Protein AF-A0A7W1EG80-F1 (afdb_monomer_lite)

pLDDT: mean 93.35, std 6.15, range [56.31, 97.62]

Sequence (89 aa):
EKHIHSKGFPKNGTNNFLWNVQLTWPLKEKYLIEEVAEDYSYTVVGHPQKKFLYFMCREKSMKEELYQSLVKNYNNKGYDMKQMIKVPQ

Structure (mmCIF, N/CA/C/O backbone):
data_AF-A0A7W1EG80-F1
#
_entry.id   AF-A0A7W1EG80-F1
#
loop_
_atom_site.group_PDB
_atom_site.id
_atom_site.type_symbol
_atom_site.label_atom_id
_atom_site.label_alt_id
_atom_site.label_comp_id
_atom_site.label_asym_id
_atom_site.label_entity_id
_atom_site.label_seq_id
_atom_site.pdbx_PDB_ins_code
_atom_site.Cartn_x
_atom_site.Cartn_y
_atom_site.Cartn_z
_atom_site.occupancy
_atom_site.B_iso_or_equiv
_atom_site.auth_seq_id
_atom_site.auth_comp_id
_atom_site.auth_asym_id
_atom_site.auth_atom_id
_atom_site.pdbx_PDB_model_num
ATOM 1 N N . GLU A 1 1 ? 10.161 0.164 22.263 1.00 56.31 1 GLU A N 1
ATOM 2 C CA . GLU A 1 1 ? 9.839 0.156 20.820 1.00 56.31 1 GLU A CA 1
ATOM 3 C C . GLU A 1 1 ? 10.276 -1.159 20.192 1.00 56.31 1 GLU A C 1
ATOM 5 O O . GLU A 1 1 ? 11.311 -1.690 20.578 1.00 56.31 1 GLU A O 1
ATOM 10 N N . LYS A 1 2 ? 9.488 -1.715 19.264 1.00 65.44 2 LYS A N 1
ATOM 11 C CA . LYS A 1 2 ? 9.934 -2.825 18.410 1.00 65.44 2 LYS A CA 1
ATOM 12 C C . LYS A 1 2 ? 10.424 -2.217 17.099 1.00 65.44 2 LYS A C 1
ATOM 14 O O . LYS A 1 2 ? 9.626 -1.633 16.375 1.00 65.44 2 LYS A O 1
ATOM 19 N N . HIS A 1 3 ? 11.711 -2.352 16.799 1.00 76.44 3 HIS A N 1
ATOM 20 C CA . HIS A 1 3 ? 12.272 -1.901 15.527 1.00 76.44 3 HIS A CA 1
ATOM 21 C C . HIS A 1 3 ? 12.277 -3.061 14.534 1.00 76.44 3 HIS A C 1
ATOM 23 O O . HIS A 1 3 ? 12.842 -4.119 14.812 1.00 76.44 3 HIS A O 1
ATOM 29 N N . ILE A 1 4 ? 11.654 -2.861 13.373 1.00 82.31 4 ILE A N 1
ATOM 30 C CA . ILE A 1 4 ? 11.732 -3.791 12.244 1.00 82.31 4 ILE A CA 1
ATOM 31 C C . ILE A 1 4 ? 12.640 -3.151 11.200 1.00 82.31 4 ILE A C 1
ATOM 33 O O . ILE A 1 4 ? 12.297 -2.127 10.614 1.00 82.31 4 ILE A O 1
ATOM 37 N N . HIS A 1 5 ? 13.800 -3.757 10.963 1.00 87.50 5 HIS A N 1
ATOM 38 C CA . HIS A 1 5 ? 14.676 -3.349 9.872 1.00 87.50 5 HIS A CA 1
ATOM 39 C C . HIS A 1 5 ? 14.220 -4.026 8.583 1.00 87.50 5 HIS A C 1
ATOM 41 O O . HIS A 1 5 ? 14.028 -5.239 8.541 1.00 87.50 5 HIS A O 1
ATOM 47 N N . SER A 1 6 ? 14.060 -3.240 7.523 1.00 92.19 6 SER A N 1
ATOM 48 C CA . SER A 1 6 ? 13.778 -3.756 6.187 1.00 92.19 6 SER A CA 1
ATOM 49 C C . SER A 1 6 ? 14.557 -2.973 5.134 1.00 92.19 6 SER A C 1
ATOM 51 O O . SER A 1 6 ? 15.002 -1.850 5.378 1.00 92.19 6 SER A O 1
ATOM 53 N N . LYS A 1 7 ? 14.766 -3.585 3.968 1.00 94.81 7 LYS A N 1
ATOM 54 C CA . LYS A 1 7 ? 15.424 -2.970 2.809 1.00 94.81 7 LYS A CA 1
ATOM 55 C C . LYS A 1 7 ? 14.482 -3.002 1.612 1.00 94.81 7 LYS A C 1
ATOM 57 O O . LYS A 1 7 ? 14.005 -4.073 1.244 1.00 94.81 7 LYS A O 1
ATOM 62 N N . GLY A 1 8 ? 14.232 -1.848 1.002 1.00 94.31 8 GLY A N 1
ATOM 63 C CA . GLY A 1 8 ? 13.463 -1.726 -0.237 1.00 94.31 8 GLY A CA 1
ATOM 64 C C . GLY A 1 8 ? 14.376 -1.646 -1.461 1.00 94.31 8 GLY A C 1
ATO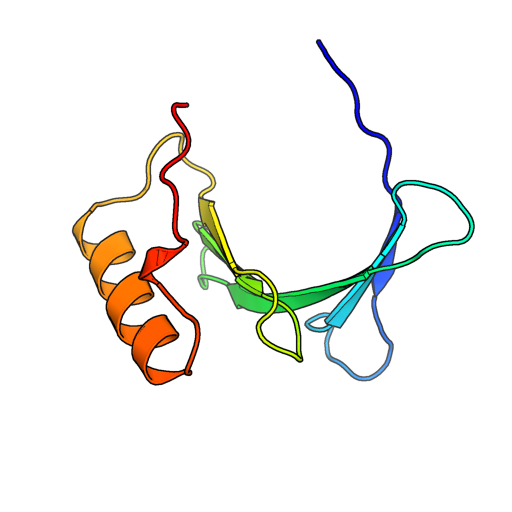M 65 O O . GLY A 1 8 ? 15.378 -0.938 -1.442 1.00 94.31 8 GLY A O 1
ATOM 66 N N . PHE A 1 9 ? 14.018 -2.358 -2.528 1.00 94.88 9 PHE A N 1
ATOM 67 C CA . PHE A 1 9 ? 14.721 -2.352 -3.811 1.00 94.88 9 PHE A CA 1
ATOM 68 C C . PHE A 1 9 ? 13.730 -1.978 -4.926 1.00 94.88 9 PHE A C 1
ATOM 70 O O . PHE A 1 9 ? 12.900 -2.824 -5.280 1.00 94.88 9 PHE A O 1
ATOM 77 N N . PRO A 1 10 ? 13.774 -0.753 -5.480 1.00 95.25 10 PRO A N 1
ATOM 78 C CA . PRO A 1 10 ? 12.892 -0.367 -6.577 1.00 95.25 10 PRO A CA 1
ATOM 79 C C . PRO A 1 10 ? 13.214 -1.185 -7.832 1.00 95.25 10 PRO A C 1
ATOM 81 O O . PRO A 1 10 ? 14.370 -1.517 -8.105 1.00 95.25 10 PRO A O 1
ATOM 84 N N . LYS A 1 11 ? 12.188 -1.534 -8.611 1.00 94.62 11 LYS A N 1
ATOM 85 C CA . LYS A 1 11 ? 12.362 -2.245 -9.878 1.00 94.62 11 LYS A CA 1
ATOM 86 C C . LYS A 1 11 ? 12.559 -1.242 -11.016 1.00 94.62 11 LYS A C 1
ATOM 88 O O . LYS A 1 11 ? 11.653 -0.472 -11.339 1.00 94.62 11 LYS A O 1
ATOM 93 N N . ASN A 1 12 ? 13.718 -1.302 -11.670 1.00 93.75 12 ASN A N 1
ATOM 94 C CA . ASN A 1 12 ? 14.027 -0.473 -12.838 1.00 93.75 12 ASN A CA 1
ATOM 95 C C . ASN A 1 12 ? 12.962 -0.616 -13.938 1.00 93.75 12 ASN A C 1
ATOM 97 O O . ASN A 1 12 ? 12.410 -1.697 -14.148 1.00 93.75 12 ASN A O 1
ATOM 101 N N . GLY A 1 13 ? 12.674 0.487 -14.633 1.00 93.12 13 GLY A N 1
ATOM 102 C CA . GLY A 1 13 ? 11.672 0.532 -15.703 1.00 93.12 13 GLY A CA 1
ATOM 103 C C . GLY A 1 13 ? 10.214 0.525 -15.227 1.00 93.12 13 GLY A C 1
ATOM 104 O O . GLY A 1 13 ? 9.315 0.491 -16.056 1.00 93.12 13 GLY A O 1
ATOM 105 N N . THR A 1 14 ? 9.961 0.573 -13.913 1.00 90.06 14 THR A N 1
ATOM 106 C CA . THR A 1 14 ? 8.600 0.664 -13.348 1.00 90.06 14 THR A CA 1
ATOM 107 C C . THR A 1 14 ? 8.270 2.045 -12.803 1.00 90.06 14 THR A C 1
ATOM 109 O O . THR A 1 14 ? 7.370 2.168 -11.994 1.00 90.06 14 THR A O 1
ATOM 112 N N . ASN A 1 15 ? 9.021 3.092 -13.155 1.00 91.88 15 ASN A N 1
ATOM 113 C CA . ASN A 1 15 ? 8.809 4.439 -12.605 1.00 91.88 15 ASN A CA 1
ATOM 114 C C . ASN A 1 15 ? 8.602 4.451 -11.067 1.00 91.88 15 ASN A C 1
ATOM 116 O O . ASN A 1 15 ? 7.751 5.159 -10.539 1.00 91.88 15 ASN A O 1
ATOM 120 N N . ASN A 1 16 ? 9.333 3.584 -10.357 1.00 88.94 16 ASN A N 1
ATOM 121 C CA . ASN A 1 16 ? 9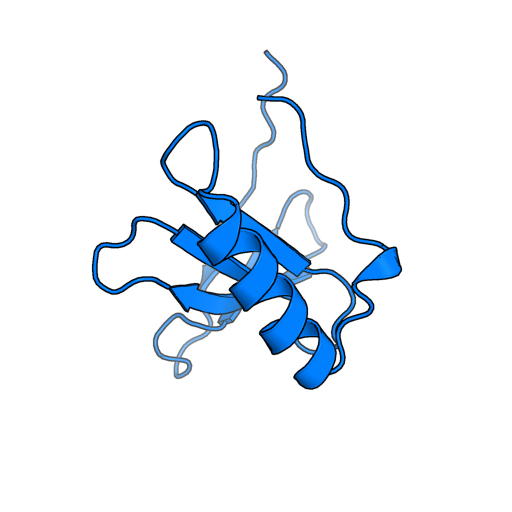.247 3.377 -8.912 1.00 88.94 16 ASN A CA 1
ATOM 122 C C . ASN A 1 16 ? 7.879 2.929 -8.351 1.00 88.94 16 ASN A C 1
ATOM 124 O O . ASN A 1 16 ? 7.686 3.044 -7.145 1.00 88.94 16 ASN A O 1
ATOM 128 N N . PHE A 1 17 ? 6.951 2.371 -9.140 1.00 93.56 17 PHE A N 1
ATOM 129 C CA . PHE A 1 17 ? 5.705 1.815 -8.581 1.00 93.56 17 PHE A CA 1
ATOM 130 C C . PHE A 1 17 ? 5.867 0.387 -8.042 1.00 93.56 17 PHE A C 1
ATOM 132 O O . PHE A 1 17 ? 5.086 -0.040 -7.198 1.00 93.56 17 PHE A O 1
ATOM 139 N N . LEU A 1 18 ? 6.872 -0.380 -8.487 1.00 95.81 18 LEU A N 1
ATOM 140 C CA . LEU A 1 18 ? 7.091 -1.751 -8.019 1.00 95.81 18 LEU A CA 1
ATOM 141 C C . LEU A 1 18 ? 8.426 -1.887 -7.291 1.00 95.81 18 LEU A C 1
ATOM 143 O O . LEU A 1 18 ? 9.486 -1.591 -7.839 1.00 95.81 18 LEU A O 1
ATOM 147 N N . TRP A 1 19 ? 8.368 -2.416 -6.075 1.00 96.56 19 TRP A N 1
ATOM 148 C CA . TRP A 1 19 ? 9.515 -2.629 -5.204 1.00 96.56 19 TRP A CA 1
ATOM 149 C C . TRP A 1 19 ? 9.590 -4.088 -4.766 1.00 96.56 19 TRP A C 1
ATOM 151 O O . TRP A 1 19 ? 8.586 -4.796 -4.710 1.00 96.56 19 TRP A O 1
ATOM 161 N N . ASN A 1 20 ? 10.793 -4.534 -4.421 1.00 95.06 20 ASN A N 1
ATOM 162 C CA . ASN A 1 20 ? 10.997 -5.744 -3.635 1.00 95.06 20 ASN A CA 1
ATOM 163 C C . ASN A 1 20 ? 11.435 -5.328 -2.231 1.00 95.06 20 ASN A C 1
ATOM 165 O O . ASN A 1 20 ? 12.444 -4.641 -2.094 1.00 95.06 20 ASN A O 1
ATOM 169 N N . VAL A 1 21 ? 10.708 -5.741 -1.199 1.00 93.88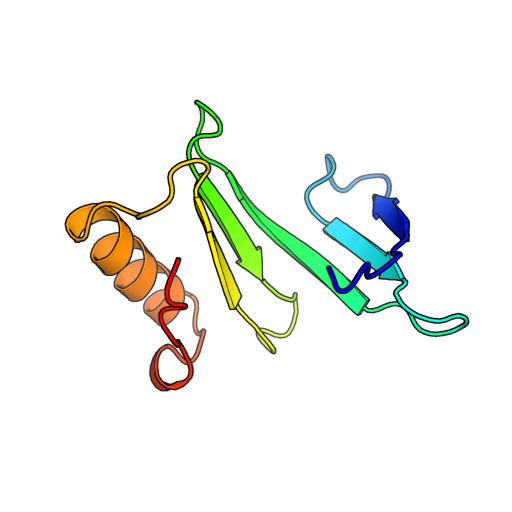 21 VAL A N 1
ATOM 170 C CA . VAL A 1 21 ? 11.019 -5.424 0.199 1.00 93.88 21 VAL A CA 1
ATOM 171 C C . VAL A 1 21 ? 11.564 -6.670 0.892 1.00 93.88 21 VAL A C 1
ATOM 173 O O . VAL A 1 21 ? 11.000 -7.755 0.785 1.00 93.88 21 VAL A O 1
ATOM 176 N N . GLN A 1 22 ? 12.686 -6.516 1.591 1.00 94.00 22 GLN A N 1
ATOM 177 C CA . GLN A 1 22 ? 13.380 -7.564 2.334 1.00 94.00 22 GLN A CA 1
ATOM 178 C C . GLN A 1 22 ? 13.335 -7.251 3.828 1.00 94.00 22 GLN A C 1
ATOM 180 O O . GLN A 1 22 ? 13.990 -6.306 4.263 1.00 94.00 22 GLN A O 1
ATOM 185 N N . LEU A 1 23 ? 12.609 -8.053 4.610 1.00 87.88 23 LEU A N 1
ATOM 186 C CA . LEU A 1 23 ? 12.672 -7.998 6.078 1.00 87.88 23 LEU A CA 1
ATOM 187 C C . LEU A 1 23 ? 13.798 -8.894 6.608 1.00 87.88 23 LEU A C 1
ATOM 189 O O . LEU A 1 23 ? 14.659 -8.444 7.354 1.00 87.88 23 LEU A O 1
ATOM 193 N N . THR A 1 24 ? 13.830 -10.153 6.173 1.00 88.19 24 THR A N 1
ATOM 194 C CA . THR A 1 24 ? 14.837 -11.142 6.574 1.00 88.19 24 THR A CA 1
ATOM 195 C C . THR A 1 24 ? 15.444 -11.783 5.336 1.00 88.19 24 THR A C 1
ATOM 197 O O . THR A 1 24 ? 14.731 -12.308 4.479 1.00 88.19 24 THR A O 1
ATOM 200 N N . TRP A 1 25 ? 16.768 -11.750 5.223 1.00 85.94 25 TRP A N 1
ATOM 201 C CA . TRP A 1 25 ? 17.475 -12.425 4.137 1.00 85.94 25 TRP A CA 1
ATOM 202 C C . TRP A 1 25 ? 17.229 -13.951 4.194 1.00 85.94 25 TRP A C 1
ATOM 204 O O . TRP A 1 25 ? 17.221 -14.493 5.299 1.00 85.94 25 TRP A O 1
ATOM 214 N N . PRO A 1 26 ? 17.025 -14.659 3.059 1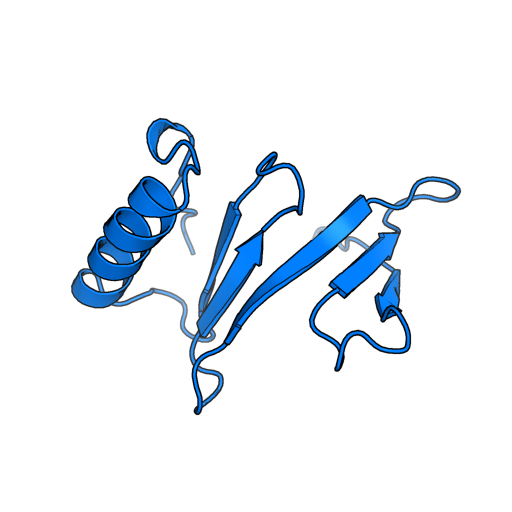.00 90.50 26 PRO A N 1
ATOM 215 C CA . PRO A 1 26 ? 17.110 -14.205 1.662 1.00 90.50 26 PRO A CA 1
ATOM 216 C C . PRO A 1 26 ? 15.769 -13.791 1.021 1.00 90.50 26 PRO A C 1
ATOM 218 O O . PRO A 1 26 ? 15.742 -13.445 -0.160 1.00 90.50 26 PRO A O 1
ATOM 221 N N . LEU A 1 27 ? 14.661 -13.814 1.763 1.00 91.44 27 LEU A N 1
ATOM 222 C CA . LEU A 1 27 ? 13.319 -13.625 1.206 1.00 91.44 27 LEU A CA 1
ATOM 223 C C . LEU A 1 27 ? 13.028 -12.154 0.871 1.00 91.44 27 LEU A C 1
ATOM 225 O O . LEU A 1 27 ? 13.422 -11.236 1.594 1.00 91.44 27 LEU A O 1
ATOM 229 N N . LYS A 1 28 ? 12.334 -11.933 -0.250 1.00 92.19 28 LYS A N 1
ATOM 230 C CA . LYS A 1 28 ? 11.855 -10.620 -0.698 1.00 92.19 28 LYS A CA 1
ATOM 231 C C . LYS A 1 28 ? 10.400 -10.737 -1.124 1.00 92.19 28 LYS A C 1
ATOM 233 O O . LYS A 1 28 ? 10.076 -11.640 -1.888 1.00 92.19 28 LYS A O 1
ATOM 238 N N . GLU A 1 29 ? 9.573 -9.797 -0.693 1.00 93.62 29 GLU A N 1
ATOM 239 C CA . GLU A 1 29 ? 8.165 -9.720 -1.085 1.00 93.62 29 GLU A CA 1
ATOM 240 C C . GLU A 1 29 ? 7.937 -8.527 -2.017 1.00 93.62 29 GLU A C 1
ATOM 242 O O . GLU A 1 29 ? 8.629 -7.508 -1.922 1.00 93.62 29 GLU A O 1
ATOM 247 N N . LYS A 1 30 ? 6.984 -8.648 -2.947 1.00 94.94 30 LYS A N 1
ATOM 248 C CA . LYS A 1 30 ? 6.658 -7.548 -3.861 1.00 94.94 30 LYS A CA 1
ATOM 249 C C . LYS A 1 30 ? 5.822 -6.504 -3.138 1.00 94.94 30 LYS A C 1
ATOM 251 O O . LYS A 1 30 ? 4.822 -6.834 -2.519 1.00 94.94 30 LYS A O 1
ATOM 256 N N . TYR A 1 31 ? 6.194 -5.247 -3.293 1.00 94.94 31 TYR A N 1
ATOM 257 C CA . TYR A 1 31 ? 5.511 -4.099 -2.717 1.00 94.94 31 TYR A CA 1
ATOM 258 C C . TYR A 1 31 ? 5.104 -3.185 -3.871 1.00 94.94 31 TYR A C 1
ATOM 260 O O . TYR A 1 31 ? 5.956 -2.581 -4.527 1.00 94.94 31 TYR A O 1
ATOM 268 N N . LEU A 1 32 ? 3.811 -3.191 -4.193 1.00 96.75 32 LEU A N 1
ATOM 269 C CA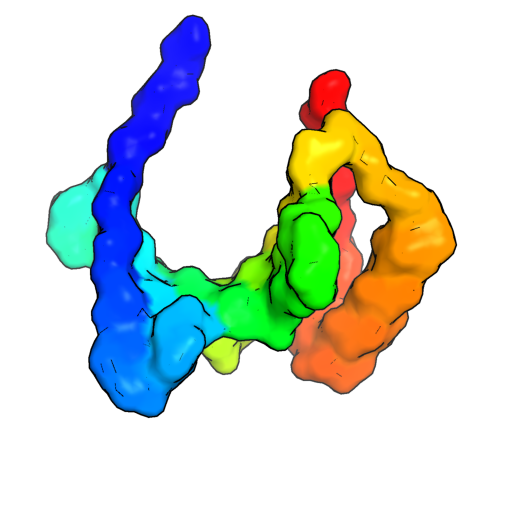 . LEU A 1 32 ? 3.251 -2.472 -5.333 1.00 96.75 32 LEU A CA 1
ATOM 270 C C . LEU A 1 32 ? 2.575 -1.198 -4.836 1.00 96.75 32 LEU A C 1
ATOM 272 O O . LEU A 1 32 ? 1.607 -1.273 -4.089 1.00 96.75 32 LEU A O 1
ATOM 276 N N . ILE A 1 33 ? 3.062 -0.046 -5.274 1.00 96.62 33 ILE A N 1
ATOM 277 C CA . ILE A 1 33 ? 2.391 1.236 -5.087 1.00 96.62 33 ILE A CA 1
ATOM 278 C C . ILE A 1 33 ? 1.259 1.293 -6.112 1.00 96.62 33 ILE A C 1
ATOM 280 O O . ILE A 1 33 ? 1.498 1.476 -7.303 1.00 96.62 33 ILE A O 1
ATOM 284 N N . GLU A 1 34 ? 0.035 1.064 -5.649 1.00 96.56 34 GLU A N 1
ATOM 285 C CA . GLU A 1 34 ? -1.170 1.107 -6.483 1.00 96.56 34 GLU A CA 1
ATOM 286 C C . GLU A 1 34 ? -1.605 2.550 -6.743 1.00 96.56 34 GLU A C 1
ATOM 288 O O . GLU A 1 34 ? -2.112 2.868 -7.818 1.00 96.56 34 GLU A O 1
ATOM 293 N N . GLU A 1 35 ? -1.414 3.419 -5.747 1.00 95.75 35 GLU A N 1
ATOM 294 C CA . GLU A 1 35 ? -1.865 4.805 -5.779 1.00 95.75 35 GLU A CA 1
ATOM 295 C C . GLU A 1 35 ? -1.114 5.647 -4.743 1.00 95.75 35 GLU A C 1
ATOM 297 O O . GLU A 1 35 ? -0.792 5.187 -3.642 1.00 95.75 35 GLU A O 1
ATOM 302 N N . VAL A 1 36 ? -0.842 6.897 -5.098 1.00 96.06 36 VAL A N 1
ATOM 303 C CA . VAL A 1 36 ? -0.286 7.930 -4.220 1.00 96.06 36 VAL A CA 1
ATOM 304 C C . VAL A 1 36 ? -1.069 9.205 -4.493 1.00 96.06 36 VAL A C 1
ATOM 306 O O . VAL A 1 36 ? -1.266 9.566 -5.653 1.00 96.06 36 VAL A O 1
ATOM 309 N N . ALA A 1 37 ? -1.520 9.866 -3.430 1.00 96.62 37 ALA A N 1
ATOM 310 C CA . ALA A 1 37 ? -2.134 11.180 -3.541 1.00 96.62 37 ALA A CA 1
ATOM 311 C C . ALA A 1 37 ? -1.135 12.192 -4.115 1.00 96.62 37 ALA A C 1
ATOM 313 O O . ALA A 1 37 ? 0.052 12.128 -3.804 1.00 96.62 37 ALA A O 1
ATOM 314 N N . GLU A 1 38 ? -1.607 13.161 -4.895 1.00 96.00 38 GLU A N 1
ATOM 315 C CA . GLU A 1 38 ? -0.742 14.179 -5.510 1.00 96.00 38 GLU A CA 1
ATOM 316 C C . GLU A 1 38 ? 0.014 15.018 -4.459 1.00 96.00 38 GLU A C 1
ATOM 318 O O . GLU A 1 38 ? 1.182 15.356 -4.635 1.00 96.00 38 GLU 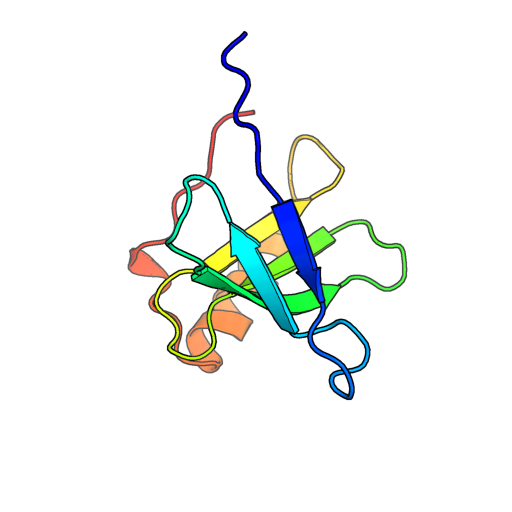A O 1
ATOM 323 N N . ASP A 1 39 ? -0.617 15.256 -3.306 1.00 96.62 39 ASP A N 1
ATOM 324 C CA . ASP A 1 39 ? -0.035 15.917 -2.132 1.00 96.62 39 ASP A CA 1
ATOM 325 C C . ASP A 1 39 ? 0.704 14.953 -1.177 1.00 96.62 39 ASP A C 1
ATOM 327 O O . ASP A 1 39 ? 1.168 15.353 -0.106 1.00 96.62 39 ASP A O 1
ATOM 331 N N . TYR A 1 40 ? 0.812 13.672 -1.545 1.00 95.94 40 TYR A N 1
ATOM 332 C CA . TYR A 1 40 ? 1.370 12.584 -0.739 1.00 95.94 40 TYR A CA 1
ATOM 333 C C . TYR A 1 40 ? 0.695 12.385 0.633 1.00 95.94 40 TYR A C 1
ATOM 335 O O . TYR A 1 40 ? 1.296 11.779 1.528 1.00 95.94 40 TYR A O 1
ATOM 343 N N . SER A 1 41 ? -0.539 12.859 0.825 1.00 96.75 41 SER A N 1
ATOM 344 C CA . SER A 1 41 ? -1.286 12.697 2.082 1.00 96.75 41 SER A CA 1
ATOM 345 C C . SER A 1 41 ? -1.617 11.235 2.402 1.00 96.75 41 SER A C 1
ATOM 347 O O . SER A 1 41 ? -1.600 10.841 3.572 1.00 96.75 41 SER A O 1
ATOM 349 N N . TYR A 1 42 ? -1.855 10.413 1.377 1.00 97.38 42 TYR A N 1
ATOM 350 C CA . TYR A 1 42 ? -2.064 8.974 1.506 1.00 97.38 42 TYR A CA 1
ATOM 351 C C . TYR A 1 42 ? -1.396 8.181 0.378 1.00 97.38 42 TYR A C 1
ATOM 353 O O . TYR A 1 42 ? -1.053 8.704 -0.685 1.00 97.38 42 TYR A O 1
ATOM 361 N N . THR A 1 43 ? -1.239 6.882 0.613 1.00 97.38 43 THR A N 1
ATOM 362 C CA . THR A 1 43 ? -0.853 5.906 -0.404 1.00 97.38 43 THR A CA 1
ATOM 363 C C . THR A 1 43 ? -1.613 4.604 -0.208 1.00 97.38 43 THR A C 1
ATOM 365 O O . THR A 1 43 ? -1.977 4.228 0.911 1.00 97.38 43 THR A O 1
ATOM 368 N N . VAL A 1 44 ? -1.837 3.909 -1.316 1.00 97.62 44 VAL A N 1
ATOM 369 C CA . VAL A 1 44 ? -2.324 2.541 -1.329 1.00 97.62 44 VAL A CA 1
ATOM 370 C C . VAL A 1 44 ? -1.213 1.636 -1.819 1.00 97.62 44 VAL A C 1
ATOM 372 O O . VAL A 1 44 ? -0.661 1.822 -2.906 1.00 97.62 44 VAL A O 1
ATOM 375 N N . VAL A 1 45 ? -0.912 0.628 -1.011 1.00 97.25 45 VAL A N 1
ATOM 376 C CA . VAL A 1 45 ? 0.082 -0.382 -1.342 1.00 97.25 45 VAL A CA 1
ATOM 377 C C . VAL A 1 45 ? -0.574 -1.739 -1.386 1.00 97.25 45 VAL A C 1
ATOM 379 O O . VAL A 1 45 ? -1.197 -2.176 -0.422 1.00 97.25 45 VAL A O 1
ATOM 382 N N . GLY A 1 46 ? -0.391 -2.421 -2.504 1.00 96.81 46 GLY A N 1
ATOM 383 C CA . GLY A 1 46 ? -0.881 -3.763 -2.730 1.00 96.81 46 GLY A CA 1
ATOM 384 C C . GLY A 1 46 ? 0.230 -4.750 -3.049 1.00 96.81 46 GLY A C 1
ATOM 385 O O . GLY A 1 46 ? 1.432 -4.505 -2.889 1.00 96.81 46 GLY A O 1
ATOM 386 N N . HIS A 1 47 ? -0.210 -5.884 -3.573 1.00 95.81 47 HIS A N 1
ATOM 387 C CA . HIS A 1 47 ? 0.638 -6.938 -4.102 1.00 95.81 47 HIS A CA 1
ATOM 388 C C . HIS A 1 47 ? 0.154 -7.283 -5.518 1.00 95.81 47 HIS A C 1
ATOM 390 O O . HIS A 1 47 ? -1.054 -7.395 -5.714 1.00 95.81 47 HIS A O 1
ATOM 396 N N . PRO A 1 48 ? 1.028 -7.569 -6.504 1.00 93.38 48 PRO A N 1
ATOM 397 C CA . PRO A 1 48 ? 0.595 -7.863 -7.879 1.00 93.38 48 PRO A CA 1
ATOM 398 C C . PRO A 1 48 ? -0.374 -9.050 -8.031 1.00 93.38 48 PRO A C 1
ATOM 400 O O . PRO A 1 48 ? -1.076 -9.158 -9.027 1.00 93.38 48 PRO A O 1
ATOM 403 N N . GLN A 1 49 ? -0.400 -9.958 -7.051 1.00 94.31 49 GLN A N 1
ATOM 404 C CA . GLN A 1 49 ? -1.342 -11.089 -6.969 1.00 94.31 49 GLN A CA 1
ATOM 405 C C . GLN A 1 49 ? -2.478 -10.853 -5.953 1.00 94.31 49 GLN A C 1
ATOM 407 O O . GLN A 1 49 ? -3.108 -11.808 -5.521 1.00 94.31 49 GLN A O 1
ATOM 412 N N . LYS A 1 50 ? -2.688 -9.606 -5.511 1.00 94.25 50 LYS A N 1
ATOM 413 C CA . LYS A 1 50 ? -3.738 -9.176 -4.567 1.00 94.25 50 LYS A CA 1
ATOM 414 C C . LYS A 1 50 ? -3.760 -9.929 -3.230 1.00 94.25 50 LYS A C 1
ATOM 416 O O . LYS A 1 50 ? -4.811 -10.139 -2.640 1.00 94.25 50 LYS A O 1
ATOM 421 N N . LYS A 1 51 ? -2.582 -10.336 -2.748 1.00 93.31 51 LYS A N 1
ATOM 422 C CA . LYS A 1 51 ? -2.422 -11.075 -1.482 1.00 93.31 51 LYS A CA 1
ATOM 423 C C . LYS A 1 51 ? -2.667 -10.212 -0.246 1.00 93.31 51 LYS A C 1
ATOM 425 O O . LYS A 1 51 ? -3.058 -10.734 0.788 1.00 93.31 51 LYS A O 1
ATOM 430 N N . PHE A 1 52 ? -2.377 -8.920 -0.343 1.00 94.69 52 PHE A N 1
ATOM 431 C CA . PHE A 1 52 ? -2.557 -7.952 0.728 1.00 94.69 52 PHE A CA 1
ATOM 432 C C . PHE A 1 52 ? -2.799 -6.568 0.137 1.00 94.69 52 PHE A C 1
ATOM 434 O O . PHE A 1 52 ? -2.445 -6.305 -1.016 1.00 94.69 52 PHE A O 1
ATOM 441 N N . LEU A 1 53 ? -3.380 -5.697 0.956 1.00 97.25 53 LEU A N 1
ATOM 442 C CA . LEU A 1 53 ? -3.649 -4.304 0.645 1.00 97.25 53 LEU A CA 1
ATOM 443 C C . LEU A 1 53 ? -3.503 -3.477 1.923 1.00 97.25 53 LEU A C 1
ATOM 445 O O . LEU A 1 53 ? -3.999 -3.867 2.978 1.00 97.25 53 LEU A O 1
ATOM 449 N N . TYR A 1 54 ? -2.839 -2.334 1.812 1.00 96.62 54 TYR A N 1
ATOM 450 C CA . TYR A 1 54 ? -2.647 -1.382 2.893 1.00 96.62 54 TYR A CA 1
ATOM 451 C C . TYR A 1 54 ? -3.047 0.011 2.424 1.00 96.62 54 TYR A C 1
ATOM 453 O O . TYR A 1 54 ? -2.548 0.499 1.410 1.00 96.62 54 TYR A O 1
ATOM 461 N N . PHE A 1 55 ? -3.911 0.663 3.199 1.00 97.25 55 PHE A N 1
ATOM 462 C CA . PHE A 1 55 ? -4.153 2.099 3.100 1.00 97.25 55 PHE A CA 1
ATOM 463 C C . PHE A 1 55 ? -3.310 2.789 4.163 1.00 97.25 55 PHE A C 1
ATOM 465 O O . PHE A 1 55 ? -3.458 2.513 5.353 1.00 97.25 55 PHE A O 1
ATOM 472 N N . MET A 1 56 ? -2.406 3.659 3.729 1.00 96.25 56 MET A N 1
ATOM 473 C CA . MET A 1 56 ? -1.507 4.397 4.608 1.00 96.25 56 MET A CA 1
ATOM 474 C C . MET A 1 56 ? -1.781 5.888 4.458 1.00 96.25 56 MET A C 1
ATOM 476 O O . MET A 1 56 ? -1.943 6.382 3.346 1.00 96.25 56 MET A O 1
ATOM 480 N N . CYS A 1 57 ? -1.839 6.595 5.581 1.00 96.12 57 CYS A N 1
ATOM 481 C CA . CYS A 1 57 ? -2.067 8.035 5.655 1.00 96.12 57 CYS A CA 1
ATOM 482 C C . CYS A 1 57 ? -0.927 8.672 6.456 1.00 96.12 57 CYS A C 1
ATOM 484 O O . CYS A 1 57 ? -0.385 8.029 7.357 1.00 96.12 57 CYS A O 1
ATOM 486 N N . ARG A 1 58 ? -0.555 9.916 6.134 1.00 95.56 58 ARG A N 1
ATOM 487 C CA . ARG A 1 58 ? 0.408 10.688 6.939 1.00 95.56 58 ARG A CA 1
ATOM 488 C C . ARG A 1 58 ? -0.171 11.111 8.287 1.00 95.56 58 ARG A C 1
ATOM 490 O O . ARG A 1 58 ? 0.563 11.199 9.265 1.00 95.56 58 ARG A O 1
ATOM 497 N N . GLU A 1 59 ? -1.474 11.369 8.319 1.00 94.38 59 GLU A N 1
ATOM 498 C CA . GLU A 1 59 ? -2.206 11.681 9.543 1.00 94.38 59 GLU A CA 1
ATOM 499 C C . GLU A 1 59 ? -2.551 10.410 10.321 1.00 94.38 59 GLU A C 1
ATOM 501 O O . GLU A 1 59 ? -2.733 9.338 9.739 1.00 94.38 59 GLU A O 1
ATOM 506 N N . LYS A 1 60 ? -2.728 10.552 11.642 1.00 92.81 60 LYS A N 1
ATOM 507 C CA . LYS A 1 60 ? -3.124 9.443 12.531 1.00 92.81 60 LYS A CA 1
ATOM 508 C C . LYS A 1 60 ? -4.432 8.779 12.115 1.00 92.81 60 LYS A C 1
ATOM 510 O O . LYS A 1 60 ? -4.661 7.629 12.456 1.00 92.81 60 LYS A O 1
ATOM 515 N N . SER A 1 61 ? -5.316 9.481 11.416 1.00 90.75 61 SER A N 1
ATOM 516 C CA . SER A 1 61 ? -6.551 8.899 10.905 1.00 90.75 61 SER A CA 1
ATOM 517 C C . SER A 1 61 ? -6.831 9.362 9.484 1.00 90.75 61 SER A C 1
ATOM 519 O O . SER A 1 61 ? -6.535 10.486 9.080 1.00 90.75 61 SER A O 1
ATOM 521 N N . MET A 1 62 ? -7.405 8.452 8.705 1.00 93.81 62 MET A N 1
ATOM 522 C CA . MET A 1 62 ? -7.921 8.748 7.378 1.00 93.81 62 MET A CA 1
ATOM 523 C C . MET A 1 62 ? -9.370 9.227 7.504 1.00 93.81 62 MET A C 1
ATOM 525 O O . MET A 1 62 ? -10.140 8.654 8.276 1.00 93.81 62 MET A O 1
ATOM 529 N N . LYS A 1 63 ? -9.751 10.252 6.733 1.00 94.75 63 LYS A N 1
ATOM 530 C CA . LYS A 1 63 ? -11.152 10.695 6.628 1.00 94.75 63 LYS A CA 1
ATOM 531 C C . LYS A 1 63 ? -12.033 9.536 6.160 1.00 94.75 63 LYS A C 1
ATOM 533 O O . LYS A 1 63 ? -11.656 8.818 5.231 1.00 94.75 63 LYS A O 1
ATOM 538 N N . GLU A 1 64 ? -13.195 9.357 6.782 1.00 95.06 64 GLU A N 1
ATOM 539 C CA . GLU A 1 64 ? -14.045 8.192 6.519 1.00 95.06 64 GLU A CA 1
ATOM 540 C C . GLU A 1 64 ? -14.543 8.169 5.068 1.00 95.06 64 GLU A C 1
ATOM 542 O O . GLU A 1 64 ? -14.583 7.106 4.456 1.00 95.06 64 GLU A O 1
ATOM 547 N N . GLU A 1 65 ? -14.834 9.327 4.471 1.00 96.75 65 GLU A N 1
ATOM 548 C CA . GLU A 1 65 ? -15.279 9.417 3.076 1.00 96.75 65 GLU A CA 1
ATOM 549 C C . GLU A 1 65 ? -14.200 8.917 2.108 1.00 96.75 65 GLU A C 1
ATOM 551 O O . GLU A 1 65 ? -14.487 8.163 1.174 1.00 96.75 65 GLU A O 1
ATOM 556 N N . LEU A 1 66 ? -12.941 9.297 2.359 1.00 96.44 66 LEU A N 1
ATOM 557 C CA . LEU A 1 66 ? -11.795 8.824 1.586 1.00 96.44 66 LEU A CA 1
ATOM 558 C C . LEU A 1 66 ? -11.614 7.315 1.772 1.00 96.44 66 LEU A C 1
ATOM 560 O O . LEU A 1 66 ? -11.484 6.593 0.787 1.00 96.44 66 LEU A O 1
ATOM 564 N N . TYR A 1 67 ? -11.665 6.830 3.014 1.00 96.56 67 TYR A N 1
ATOM 565 C CA . TYR A 1 67 ? -11.548 5.403 3.310 1.00 96.56 67 TYR A CA 1
ATOM 566 C C . TYR A 1 67 ? -12.609 4.579 2.566 1.00 96.56 67 TYR A C 1
ATOM 568 O O . TYR A 1 67 ? -12.272 3.612 1.886 1.00 96.56 67 TYR A O 1
ATOM 576 N N . GLN A 1 68 ? -13.880 4.983 2.629 1.00 97.19 68 GLN A N 1
ATOM 577 C CA . GLN A 1 68 ? -14.978 4.287 1.949 1.00 97.19 68 GLN A CA 1
ATOM 578 C C . GLN A 1 68 ? -14.840 4.335 0.421 1.00 97.19 68 GLN A C 1
ATOM 580 O O . GLN A 1 68 ? -15.104 3.338 -0.258 1.00 97.19 68 GLN A O 1
ATOM 585 N N . SER A 1 69 ? -14.370 5.463 -0.125 1.00 97.38 69 SER A N 1
ATOM 586 C CA . SER A 1 69 ? -14.043 5.586 -1.550 1.00 97.38 69 SER A CA 1
ATOM 587 C C . SER A 1 69 ? -12.969 4.575 -1.967 1.00 97.38 69 SER A C 1
ATOM 589 O O . SER A 1 69 ? -13.166 3.818 -2.921 1.00 97.38 69 SER A O 1
ATOM 591 N N . LEU A 1 70 ? -11.875 4.473 -1.203 1.00 97.31 70 LEU A N 1
ATOM 592 C CA . LEU A 1 70 ? -10.816 3.495 -1.456 1.00 97.31 70 LEU A CA 1
ATOM 593 C C . LEU A 1 70 ? -11.337 2.057 -1.323 1.00 97.31 70 LEU A C 1
ATOM 595 O O . LEU A 1 70 ? -11.089 1.241 -2.207 1.00 97.31 70 LEU A O 1
ATOM 599 N N . VAL A 1 71 ? -12.122 1.737 -0.290 1.00 97.38 71 VAL A N 1
ATOM 600 C CA . VAL A 1 71 ? -12.716 0.396 -0.133 1.00 97.38 71 VAL A CA 1
ATOM 601 C C . VAL A 1 71 ? -13.533 0.007 -1.364 1.00 97.38 71 VAL A C 1
ATOM 603 O O . VAL A 1 71 ? -13.335 -1.076 -1.917 1.00 97.38 71 VAL A O 1
ATOM 606 N N . LYS A 1 72 ? -14.405 0.897 -1.846 1.00 97.44 72 LYS A N 1
ATOM 607 C CA . LYS A 1 72 ? -15.206 0.650 -3.051 1.00 97.44 72 LYS A CA 1
ATOM 608 C C . LYS A 1 72 ? -14.324 0.451 -4.287 1.00 97.44 72 LYS A C 1
ATOM 610 O O . LYS A 1 72 ? -14.530 -0.498 -5.044 1.00 97.44 72 LYS A O 1
ATOM 615 N N . ASN A 1 73 ? -13.331 1.316 -4.481 1.00 97.31 73 ASN A N 1
ATOM 616 C CA . ASN A 1 73 ? -12.441 1.266 -5.639 1.00 97.31 73 ASN A CA 1
ATOM 617 C C . ASN A 1 73 ? -11.619 -0.028 -5.666 1.00 97.31 73 ASN A C 1
ATOM 619 O O . ASN A 1 73 ? -11.556 -0.698 -6.698 1.00 97.31 73 ASN A O 1
ATOM 623 N N . TYR A 1 74 ? -11.027 -0.419 -4.536 1.00 97.25 74 TYR A N 1
ATOM 624 C CA . TYR A 1 74 ? -10.176 -1.606 -4.463 1.00 97.25 74 TYR A CA 1
ATOM 625 C C . TYR A 1 74 ? -10.974 -2.917 -4.422 1.00 97.25 74 TYR A C 1
ATOM 627 O O . TYR A 1 74 ? -10.503 -3.914 -4.974 1.00 97.25 74 TYR A O 1
ATOM 635 N N . ASN A 1 75 ? -12.220 -2.901 -3.933 1.00 96.81 75 ASN A N 1
ATOM 636 C CA . ASN A 1 75 ? -13.162 -4.003 -4.146 1.00 96.81 75 ASN A CA 1
ATOM 637 C C . ASN A 1 75 ? -13.421 -4.231 -5.645 1.00 96.81 75 ASN A C 1
ATOM 639 O O . ASN A 1 75 ? -13.327 -5.355 -6.131 1.00 96.81 75 ASN A O 1
ATOM 643 N N . ASN A 1 76 ? -13.665 -3.159 -6.407 1.00 96.62 76 ASN A N 1
ATOM 644 C CA . ASN A 1 76 ? -13.867 -3.246 -7.859 1.00 96.62 76 ASN A CA 1
ATOM 645 C C . ASN A 1 76 ? -12.596 -3.686 -8.604 1.00 96.62 76 ASN A C 1
ATOM 647 O O . ASN A 1 76 ? -12.679 -4.390 -9.609 1.00 96.62 76 ASN A O 1
ATOM 651 N N . LYS A 1 77 ? -11.410 -3.332 -8.090 1.00 95.00 77 LYS A N 1
ATOM 652 C CA . LYS A 1 77 ? -10.123 -3.855 -8.578 1.00 95.00 77 LYS A CA 1
ATOM 653 C C . LYS A 1 77 ? -9.899 -5.327 -8.200 1.00 95.00 77 LYS A C 1
ATOM 655 O O . LYS A 1 77 ? -8.915 -5.912 -8.648 1.00 95.00 77 LYS A O 1
ATOM 660 N N . GLY A 1 78 ? -10.787 -5.960 -7.431 1.00 95.25 78 GLY A N 1
ATOM 661 C CA . GLY A 1 78 ? -10.762 -7.387 -7.099 1.00 95.25 78 GLY A CA 1
ATOM 662 C C . GLY A 1 78 ? -9.916 -7.753 -5.880 1.00 95.25 78 GLY A C 1
ATOM 663 O O . GLY A 1 78 ? -9.439 -8.884 -5.809 1.00 95.25 78 GLY A O 1
ATOM 664 N N . TYR A 1 79 ? -9.682 -6.809 -4.967 1.00 96.12 79 TYR A N 1
ATOM 665 C CA . TYR A 1 79 ? -9.185 -7.111 -3.625 1.00 96.12 79 TYR A CA 1
ATOM 666 C C . TYR A 1 79 ? -10.345 -7.562 -2.725 1.00 96.12 79 TYR A C 1
ATOM 668 O O . TYR A 1 79 ? -11.450 -7.028 -2.818 1.00 96.12 79 TYR A O 1
ATOM 676 N N . ASP A 1 80 ? -10.099 -8.529 -1.838 1.00 95.12 80 ASP A N 1
ATOM 677 C CA . ASP A 1 80 ? -11.092 -8.963 -0.850 1.00 95.12 80 ASP A CA 1
ATOM 678 C C . ASP A 1 80 ? -11.114 -8.011 0.351 1.00 95.12 80 ASP A C 1
ATOM 680 O O . ASP A 1 80 ? -10.346 -8.143 1.307 1.00 95.12 80 ASP A O 1
ATOM 684 N N . MET A 1 81 ? -12.023 -7.038 0.306 1.00 95.00 81 MET A N 1
ATOM 685 C CA . MET A 1 81 ? -12.123 -6.011 1.342 1.00 95.00 81 MET A CA 1
ATOM 686 C C . MET A 1 81 ? -12.671 -6.533 2.677 1.00 95.00 81 MET A C 1
ATOM 688 O O . MET A 1 81 ? -12.579 -5.821 3.675 1.00 95.00 81 MET A O 1
ATOM 692 N N . LYS A 1 82 ? -13.186 -7.773 2.745 1.00 94.56 82 LYS A N 1
ATOM 693 C CA . LYS A 1 82 ? -13.611 -8.386 4.018 1.00 94.56 82 LYS A CA 1
ATOM 694 C C . LYS A 1 82 ? -12.433 -8.657 4.954 1.00 94.56 82 LYS A C 1
ATOM 696 O O . LYS A 1 82 ? -12.630 -8.754 6.160 1.00 94.56 82 LYS A O 1
ATOM 701 N N . GLN A 1 83 ? -11.220 -8.761 4.409 1.00 93.25 83 GLN A N 1
ATOM 702 C CA . GLN A 1 83 ? -9.985 -8.954 5.173 1.00 93.25 83 GLN A CA 1
ATOM 703 C C . GLN A 1 83 ? -9.393 -7.634 5.688 1.00 93.25 83 GLN A C 1
ATOM 705 O O . GLN A 1 83 ? -8.381 -7.642 6.388 1.00 93.25 83 GLN A O 1
ATOM 710 N N . MET A 1 84 ? -9.990 -6.490 5.337 1.00 94.50 84 MET A N 1
ATOM 711 C CA . MET A 1 84 ? -9.459 -5.189 5.717 1.00 94.50 84 MET A CA 1
ATOM 712 C C . MET A 1 84 ? -9.709 -4.908 7.202 1.00 94.50 84 MET A C 1
ATOM 714 O O . MET A 1 84 ? -10.845 -4.917 7.669 1.00 94.50 84 MET A O 1
ATOM 718 N N . ILE A 1 85 ? -8.640 -4.608 7.940 1.00 94.38 85 ILE A N 1
ATOM 719 C CA . ILE A 1 85 ? -8.684 -4.309 9.375 1.00 94.38 85 ILE A CA 1
ATOM 720 C C . ILE A 1 85 ? -8.196 -2.874 9.589 1.00 94.38 85 ILE A C 1
ATOM 722 O O . ILE A 1 85 ? -7.097 -2.520 9.157 1.00 94.38 85 ILE A O 1
ATOM 726 N N . LYS A 1 86 ? -9.002 -2.041 10.264 1.00 92.06 86 LYS A N 1
ATOM 727 C CA . LYS A 1 86 ? -8.574 -0.706 10.711 1.00 92.06 86 LYS A CA 1
ATOM 728 C C . LYS A 1 86 ? -7.653 -0.864 11.925 1.00 92.06 86 LYS A C 1
ATOM 730 O O . LYS A 1 86 ? -8.035 -1.480 12.917 1.00 92.06 86 LYS A O 1
ATOM 735 N N . VAL A 1 87 ? -6.443 -0.319 11.838 1.00 91.12 87 VAL A N 1
ATOM 736 C CA . VAL A 1 87 ? -5.447 -0.371 12.918 1.00 91.12 87 VAL A CA 1
ATOM 737 C C . VAL A 1 87 ? -5.673 0.814 13.869 1.00 91.12 87 VAL A C 1
ATOM 739 O O . VAL A 1 87 ? -5.728 1.938 13.371 1.00 91.12 87 VAL A O 1
ATOM 742 N N . PRO A 1 88 ? -5.808 0.603 15.196 1.00 86.81 88 PRO A N 1
ATOM 743 C CA . PRO A 1 88 ? -5.806 1.685 16.188 1.00 86.81 88 PRO A CA 1
ATOM 744 C C . PRO A 1 88 ? -4.471 2.449 16.188 1.00 86.81 88 PRO A C 1
ATOM 746 O O . PRO A 1 88 ? -3.422 1.826 16.029 1.00 86.81 88 PRO A O 1
ATOM 749 N N . GLN A 1 89 ? -4.511 3.774 16.353 1.00 83.88 89 GLN A N 1
ATOM 750 C CA . GLN A 1 89 ? -3.388 4.702 16.114 1.00 83.88 89 GLN A CA 1
ATOM 751 C C . GLN A 1 89 ? -2.996 5.480 17.368 1.00 83.88 89 GLN A C 1
ATOM 753 O O . GLN A 1 89 ? -3.882 5.685 18.228 1.00 83.88 89 GLN A O 1
#

Radius of gyration: 14.01 Å; chains: 1; bounding box: 33×30×36 Å

Foldseek 3Di:
DDDQDKDWAADPPPPRQWIWIGRDPPDTFIWGFPDADPVRQWTWIAHPVLPDIDIGGPDQDDDVVVVVVVLVVVVVVPHDSVPDDDDHD

Secondary structure (DSSP, 8-state):
------EEEEPTTSTT-EEEEESSTT--EEEEEEEE-TTSSEEEEE-TT-S-EEEEESSSS--HHHHHHHHHHHHHTT--GGG--PPP-